Protein AF-A0A968DLZ2-F1 (afdb_monomer_lite)

Structure (mmCIF, N/CA/C/O backbone):
data_AF-A0A968DLZ2-F1
#
_entry.id   AF-A0A968DLZ2-F1
#
loop_
_atom_site.group_PDB
_atom_site.id
_atom_site.type_symbol
_atom_site.label_atom_id
_atom_site.label_alt_id
_atom_site.label_comp_id
_atom_site.label_asym_id
_atom_site.label_entity_id
_atom_site.label_seq_id
_atom_site.pdbx_PDB_ins_code
_atom_site.Cartn_x
_atom_site.Cartn_y
_atom_site.Cartn_z
_atom_site.occupancy
_atom_site.B_iso_or_equiv
_atom_site.auth_seq_id
_atom_site.auth_comp_id
_atom_site.auth_asym_id
_atom_site.auth_atom_id
_atom_site.pdbx_PDB_model_num
ATOM 1 N N . GLU A 1 1 ? 13.375 8.045 -23.964 1.00 57.59 1 GLU A N 1
ATOM 2 C CA . GLU A 1 1 ? 11.980 7.637 -23.700 1.00 57.59 1 GLU A CA 1
ATOM 3 C C . GLU A 1 1 ? 11.969 6.192 -23.211 1.00 57.59 1 GLU A C 1
ATOM 5 O O . GLU A 1 1 ? 12.644 5.370 -23.814 1.00 57.59 1 GLU A O 1
ATOM 10 N N . GLY A 1 2 ? 11.326 5.897 -22.075 1.00 71.19 2 GLY A N 1
ATOM 11 C CA . GLY A 1 2 ? 11.310 4.549 -21.480 1.00 71.19 2 GLY A CA 1
ATOM 12 C C . GLY A 1 2 ? 10.348 3.569 -22.159 1.00 71.19 2 GLY A C 1
ATOM 13 O O . GLY A 1 2 ? 9.382 3.985 -22.799 1.00 71.19 2 GLY A O 1
ATOM 14 N N . PHE A 1 3 ? 10.592 2.268 -21.981 1.00 83.75 3 PHE A N 1
ATOM 15 C CA . PHE A 1 3 ? 9.821 1.182 -22.597 1.00 83.75 3 PHE A CA 1
ATOM 16 C C . PHE A 1 3 ? 8.349 1.170 -22.152 1.00 83.75 3 PHE A C 1
ATOM 18 O O . PHE A 1 3 ? 8.044 0.946 -20.980 1.00 83.75 3 PHE A O 1
ATOM 25 N N . ILE A 1 4 ? 7.428 1.376 -23.098 1.00 87.62 4 ILE A N 1
ATOM 26 C CA . ILE A 1 4 ? 5.996 1.588 -22.825 1.00 87.62 4 ILE A CA 1
ATOM 27 C C . ILE A 1 4 ? 5.337 0.445 -22.043 1.00 87.62 4 ILE A C 1
ATOM 29 O O . ILE A 1 4 ? 4.536 0.6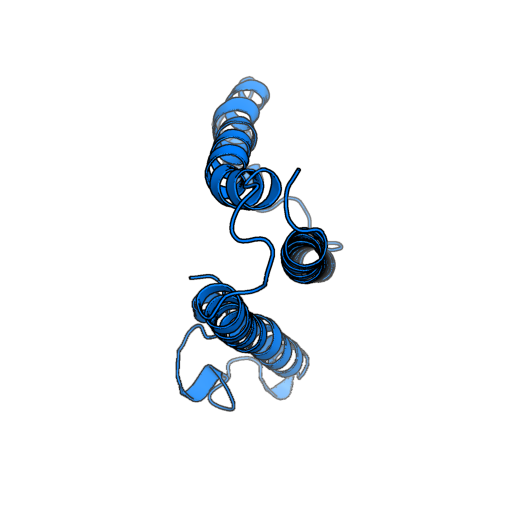97 -21.147 1.00 87.62 4 ILE A O 1
ATOM 33 N N . ILE A 1 5 ? 5.707 -0.808 -22.320 1.00 89.19 5 ILE A N 1
ATOM 34 C CA . ILE A 1 5 ? 5.102 -1.972 -21.660 1.00 89.19 5 ILE A CA 1
ATOM 35 C C . ILE A 1 5 ? 5.459 -1.992 -20.170 1.00 89.19 5 ILE A C 1
ATOM 37 O O . ILE A 1 5 ? 4.577 -2.206 -19.343 1.00 89.19 5 ILE A O 1
ATOM 41 N N . ARG A 1 6 ? 6.714 -1.693 -19.802 1.00 89.06 6 ARG A N 1
ATOM 42 C CA . ARG A 1 6 ? 7.114 -1.582 -18.388 1.00 89.06 6 ARG A CA 1
ATOM 43 C C . ARG A 1 6 ? 6.353 -0.455 -17.690 1.00 89.06 6 ARG A C 1
ATOM 45 O O . ARG A 1 6 ? 5.894 -0.635 -16.566 1.00 89.06 6 ARG A O 1
ATOM 52 N N . LYS A 1 7 ? 6.177 0.687 -18.363 1.00 88.62 7 LYS A N 1
ATOM 53 C CA . LYS A 1 7 ? 5.426 1.827 -17.817 1.00 88.62 7 LYS A CA 1
ATOM 54 C C . LYS A 1 7 ? 3.991 1.451 -17.474 1.00 88.62 7 LYS A C 1
ATOM 56 O O . LYS A 1 7 ? 3.550 1.705 -16.353 1.00 88.62 7 LYS A O 1
ATOM 61 N N . LEU A 1 8 ? 3.297 0.830 -18.431 1.00 91.88 8 LEU A N 1
ATOM 62 C CA . LEU A 1 8 ? 1.925 0.356 -18.267 1.00 91.88 8 LEU A CA 1
ATOM 63 C C . LEU A 1 8 ? 1.829 -0.713 -17.184 1.00 91.88 8 LEU A C 1
ATOM 65 O O . LEU A 1 8 ? 0.893 -0.681 -16.393 1.00 91.88 8 LEU A O 1
ATOM 69 N N . LEU A 1 9 ? 2.804 -1.620 -17.117 1.00 91.75 9 LEU A N 1
ATOM 70 C CA . LEU A 1 9 ? 2.864 -2.656 -16.095 1.00 91.75 9 LEU A CA 1
ATOM 71 C C . LEU A 1 9 ? 2.946 -2.049 -14.693 1.00 91.75 9 LEU A C 1
ATOM 73 O O . LEU A 1 9 ? 2.076 -2.310 -13.869 1.00 91.75 9 LEU A O 1
ATOM 77 N N . ILE A 1 10 ? 3.936 -1.189 -14.443 1.00 91.06 10 ILE A N 1
ATOM 78 C CA . ILE A 1 10 ? 4.118 -0.543 -13.136 1.00 91.06 10 ILE A CA 1
ATOM 79 C C . ILE A 1 10 ? 2.882 0.286 -12.780 1.00 91.06 10 ILE A C 1
ATOM 81 O O . ILE A 1 10 ? 2.349 0.137 -11.685 1.00 91.06 10 ILE A O 1
ATOM 85 N N . ALA A 1 11 ? 2.379 1.099 -13.716 1.00 92.31 11 ALA A N 1
ATOM 86 C CA . ALA A 1 11 ? 1.182 1.905 -13.493 1.00 92.31 11 ALA A CA 1
ATOM 87 C C . ALA A 1 11 ? -0.028 1.033 -13.124 1.00 92.31 11 ALA A C 1
ATOM 89 O O . ALA A 1 11 ? -0.708 1.317 -12.144 1.00 92.31 11 ALA A O 1
ATOM 90 N N . SER A 1 12 ? -0.254 -0.066 -13.847 1.00 94.12 12 SER A N 1
ATOM 91 C CA . SER A 1 12 ? -1.376 -0.973 -13.591 1.00 94.12 12 SER A CA 1
ATOM 92 C C . SER A 1 12 ? -1.269 -1.638 -12.221 1.00 94.12 12 SER A C 1
ATOM 94 O O . SER A 1 12 ? -2.241 -1.630 -11.471 1.00 94.12 12 SER A O 1
ATOM 96 N N . LEU A 1 13 ? -0.096 -2.173 -11.863 1.00 93.31 13 LEU A N 1
ATOM 97 C CA . LEU A 1 13 ? 0.124 -2.823 -10.566 1.00 93.31 13 LEU A CA 1
ATOM 98 C C . LEU A 1 13 ? -0.095 -1.843 -9.404 1.00 93.31 13 LEU A C 1
ATOM 100 O O . LEU A 1 13 ? -0.810 -2.160 -8.450 1.00 93.31 13 LEU A O 1
ATOM 104 N N . THR A 1 14 ? 0.450 -0.628 -9.509 1.00 92.69 14 THR A N 1
ATOM 105 C CA . THR A 1 14 ? 0.262 0.426 -8.503 1.00 92.69 14 THR A CA 1
ATOM 106 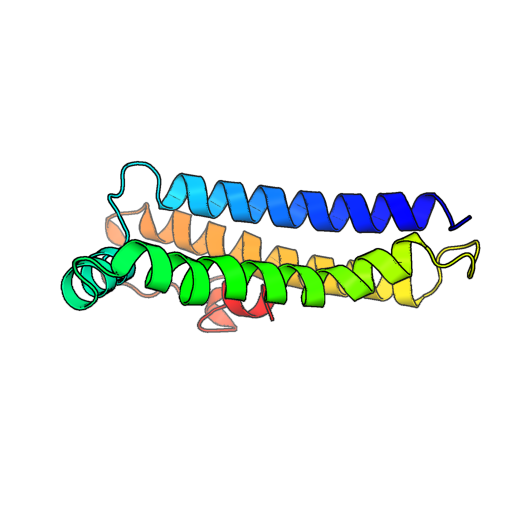C C . THR A 1 14 ? -1.198 0.863 -8.408 1.00 92.69 14 THR A C 1
ATOM 108 O O . THR A 1 14 ? -1.721 0.999 -7.303 1.00 92.69 14 THR A O 1
ATOM 111 N N . THR A 1 15 ? -1.888 1.048 -9.537 1.00 94.12 15 THR A N 1
ATOM 112 C CA . THR A 1 15 ? -3.304 1.435 -9.553 1.00 94.12 15 THR A CA 1
ATOM 113 C C . THR A 1 15 ? -4.196 0.347 -8.966 1.00 94.12 15 THR A C 1
ATOM 115 O O . THR A 1 15 ? -5.057 0.661 -8.150 1.00 94.12 15 THR A O 1
ATOM 118 N N . ILE A 1 16 ? -3.991 -0.924 -9.323 1.00 94.50 16 ILE A N 1
ATOM 119 C CA . ILE A 1 16 ? -4.777 -2.047 -8.788 1.00 94.50 16 ILE A CA 1
ATOM 120 C C . ILE A 1 16 ? -4.623 -2.128 -7.268 1.00 94.50 16 ILE A C 1
ATOM 122 O O . ILE A 1 16 ? -5.624 -2.203 -6.551 1.00 94.50 16 ILE A O 1
ATOM 126 N N . TRP A 1 17 ? -3.385 -2.075 -6.770 1.00 93.19 17 TRP A N 1
ATOM 127 C CA . TRP A 1 17 ? -3.117 -2.098 -5.334 1.00 93.19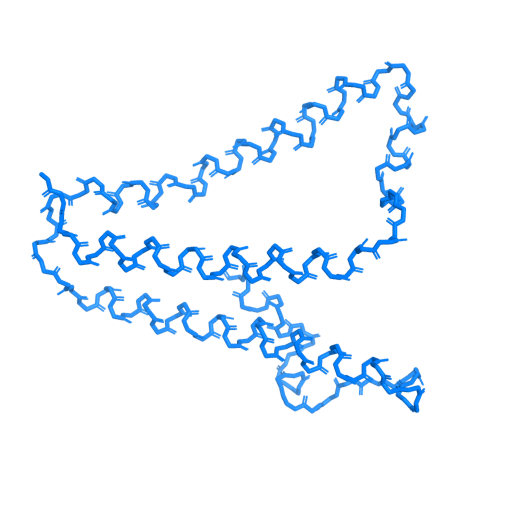 17 TRP A CA 1
ATOM 128 C C . TRP A 1 17 ? -3.728 -0.882 -4.626 1.00 93.19 17 TRP A C 1
ATOM 130 O O . TRP A 1 17 ? -4.504 -1.043 -3.682 1.00 93.19 17 TRP A O 1
ATOM 140 N N . GLY A 1 18 ? -3.473 0.328 -5.134 1.00 91.50 18 GLY A N 1
ATOM 141 C CA . GLY A 1 18 ? -3.953 1.569 -4.529 1.00 91.50 18 GLY A CA 1
ATOM 142 C C . GLY A 1 18 ? -5.478 1.687 -4.526 1.00 91.50 18 GLY A C 1
ATOM 143 O O . GLY A 1 18 ? -6.054 2.081 -3.511 1.00 91.50 18 GLY A O 1
ATOM 144 N N . LEU A 1 19 ? -6.159 1.292 -5.607 1.00 93.69 19 LEU A N 1
ATOM 145 C CA . LEU A 1 19 ? -7.624 1.270 -5.655 1.00 93.69 19 LEU A CA 1
ATOM 146 C C . LEU A 1 19 ? -8.198 0.262 -4.662 1.00 93.69 19 LEU A C 1
ATOM 148 O O . LEU A 1 19 ? -9.150 0.586 -3.952 1.00 93.69 19 LEU A O 1
ATOM 152 N N . ARG A 1 20 ? -7.616 -0.940 -4.575 1.00 92.50 20 ARG A N 1
ATOM 153 C CA . ARG A 1 20 ? -8.083 -1.969 -3.642 1.00 92.50 20 ARG A CA 1
ATOM 154 C C . ARG A 1 20 ? -7.926 -1.519 -2.196 1.00 92.50 20 ARG A C 1
ATOM 156 O O . ARG A 1 20 ? -8.883 -1.638 -1.434 1.00 92.50 20 ARG A O 1
ATOM 163 N N . LEU A 1 21 ? -6.757 -0.994 -1.823 1.00 89.38 21 LEU A N 1
ATOM 164 C CA . LEU A 1 21 ? -6.504 -0.479 -0.477 1.00 89.38 21 LEU A CA 1
ATOM 165 C C . LEU A 1 21 ? -7.457 0.677 -0.145 1.00 89.38 21 LEU A C 1
ATOM 167 O O . LEU A 1 21 ? -8.104 0.668 0.904 1.00 89.38 21 LEU A O 1
ATOM 171 N N . SER A 1 22 ? -7.605 1.630 -1.070 1.00 90.75 22 SER A N 1
ATOM 172 C CA . SER A 1 22 ? -8.513 2.771 -0.907 1.00 90.75 22 SER A CA 1
ATOM 173 C C . SER A 1 22 ? -9.955 2.314 -0.695 1.00 90.75 22 SER A C 1
ATOM 175 O O . SER A 1 22 ? -10.613 2.762 0.241 1.00 90.75 22 SER A O 1
ATOM 177 N N . PHE A 1 23 ? -10.437 1.377 -1.515 1.00 91.00 23 PHE A N 1
ATOM 178 C CA . PHE A 1 23 ? -11.787 0.831 -1.403 1.00 91.00 23 PHE A CA 1
ATOM 179 C C . PHE A 1 23 ? -11.984 0.040 -0.105 1.00 91.00 23 PHE A C 1
ATOM 181 O O . PHE A 1 23 ? -13.005 0.201 0.559 1.00 91.00 23 PHE A O 1
ATOM 188 N N . HIS A 1 24 ? -10.999 -0.767 0.301 1.00 88.19 24 HIS A N 1
ATOM 189 C CA . HIS A 1 24 ? -11.049 -1.517 1.555 1.00 88.19 24 HIS A CA 1
ATOM 190 C C . HIS A 1 24 ? -11.162 -0.585 2.770 1.00 88.19 24 HIS A C 1
ATOM 192 O O . HIS A 1 24 ? -12.034 -0.778 3.619 1.00 88.19 24 HIS A O 1
ATOM 198 N N . ILE A 1 25 ? -10.315 0.448 2.845 1.00 87.44 25 ILE A N 1
ATOM 199 C CA . ILE A 1 25 ? -10.353 1.436 3.932 1.00 87.44 25 ILE A CA 1
ATOM 200 C C . ILE A 1 25 ? -11.666 2.214 3.897 1.00 87.44 25 ILE A C 1
ATOM 202 O O . ILE A 1 25 ? -12.271 2.416 4.950 1.00 87.44 25 ILE A O 1
ATOM 206 N N . LEU A 1 26 ? -12.121 2.614 2.706 1.00 89.25 26 LEU A N 1
ATOM 207 C CA . LEU A 1 26 ? -13.375 3.333 2.538 1.00 89.25 26 LEU A CA 1
ATOM 208 C C . LEU A 1 26 ? -14.546 2.514 3.073 1.00 89.25 26 LEU A C 1
ATOM 210 O O . LEU A 1 26 ? -15.261 3.000 3.936 1.00 89.25 26 LEU A O 1
ATOM 214 N N . LEU A 1 27 ? -14.708 1.267 2.627 1.00 87.31 27 LEU A N 1
ATOM 215 C CA . LEU A 1 27 ? -15.786 0.392 3.091 1.00 87.31 27 LEU A CA 1
ATOM 216 C C . LEU A 1 27 ? -15.718 0.125 4.596 1.00 87.31 27 LEU A C 1
ATOM 218 O O . LEU A 1 27 ? -16.750 0.090 5.260 1.00 87.31 27 LEU A O 1
ATOM 222 N N . ARG A 1 28 ? -14.512 -0.061 5.141 1.00 84.75 28 ARG A N 1
ATOM 223 C CA . ARG A 1 28 ? -14.320 -0.334 6.568 1.00 84.75 28 ARG A CA 1
ATOM 224 C C . ARG A 1 28 ? -14.660 0.872 7.439 1.00 84.75 28 ARG A C 1
ATOM 226 O O . ARG A 1 28 ? -15.212 0.697 8.519 1.00 84.75 28 ARG A O 1
ATOM 233 N N . ASN A 1 29 ? -14.309 2.071 6.986 1.00 85.81 29 ASN A N 1
ATOM 234 C CA . ASN A 1 29 ? -14.463 3.300 7.758 1.00 85.81 29 ASN A CA 1
ATOM 235 C C . ASN A 1 29 ? -15.728 4.086 7.379 1.00 85.81 29 ASN A C 1
ATOM 237 O O . ASN A 1 29 ? -16.028 5.093 8.017 1.00 85.81 29 ASN A O 1
ATOM 241 N N . TRP A 1 30 ? -16.488 3.658 6.367 1.00 85.56 30 TRP A N 1
ATOM 242 C CA . TRP A 1 30 ? -17.718 4.336 5.968 1.00 85.56 30 TRP A CA 1
ATOM 243 C C . TRP A 1 30 ? -18.705 4.372 7.136 1.00 85.56 30 TRP A C 1
ATOM 245 O O . TRP A 1 30 ? -18.920 3.368 7.816 1.00 85.56 30 TRP A O 1
ATOM 255 N N . GLY A 1 31 ? -19.275 5.547 7.400 1.00 83.38 31 GLY A N 1
ATOM 256 C CA . GLY A 1 31 ? -20.206 5.761 8.512 1.00 83.38 31 GLY A CA 1
ATOM 257 C C . GLY A 1 31 ? -19.574 5.746 9.909 1.00 83.38 31 GLY A C 1
ATOM 258 O O . GLY A 1 31 ? -20.281 5.991 10.884 1.00 83.38 31 GLY A O 1
ATOM 259 N N . HIS A 1 32 ? -18.267 5.503 10.029 1.00 78.81 32 HIS A N 1
ATOM 260 C CA . HIS A 1 32 ? -17.547 5.673 11.285 1.00 78.81 32 HIS A CA 1
ATOM 261 C C . HIS A 1 32 ? -17.110 7.140 11.408 1.00 78.81 32 HIS A C 1
ATOM 263 O O . HIS A 1 32 ? -16.738 7.772 10.419 1.00 78.81 32 HIS A O 1
ATOM 269 N N . GLY A 1 33 ? -17.199 7.703 12.615 1.00 82.81 33 GLY A N 1
ATOM 270 C CA . GLY A 1 33 ? -16.747 9.070 12.885 1.00 82.81 33 GLY A CA 1
ATOM 271 C C . GLY A 1 33 ? -15.228 9.235 12.750 1.00 82.81 33 GLY A C 1
ATOM 272 O O . GLY A 1 33 ? -14.509 8.317 12.358 1.00 82.81 33 GLY A O 1
ATOM 273 N N . GLU A 1 34 ? -14.725 10.417 13.108 1.00 80.44 34 GLU A N 1
ATOM 274 C CA . GLU A 1 34 ? -13.279 10.671 13.168 1.00 80.44 34 GLU A CA 1
ATOM 275 C C . GLU A 1 34 ? -12.574 9.621 14.050 1.00 80.44 34 GLU A C 1
ATOM 277 O O . GLU A 1 34 ? -13.048 9.303 15.142 1.00 80.44 34 GLU A O 1
ATOM 282 N N . ASP A 1 35 ? -11.440 9.086 13.579 1.00 83.88 35 ASP A N 1
ATOM 283 C CA . ASP A 1 35 ? -10.624 8.138 14.349 1.00 83.88 35 ASP A CA 1
ATOM 284 C C . ASP A 1 35 ? -10.248 8.766 15.701 1.00 83.88 35 ASP A C 1
ATOM 286 O O . ASP A 1 35 ? -9.786 9.911 15.774 1.00 83.88 35 ASP A O 1
ATOM 290 N N . PHE A 1 36 ? -10.425 7.994 16.773 1.00 83.38 36 PHE A N 1
ATOM 291 C CA . PHE A 1 36 ? -10.159 8.402 18.152 1.00 83.38 36 PHE A CA 1
ATOM 292 C C . PHE A 1 36 ? -8.777 9.053 18.335 1.00 83.38 36 PHE A C 1
ATOM 294 O O . PHE A 1 36 ? -8.622 9.970 19.142 1.00 83.38 36 PHE A O 1
ATOM 301 N N . ARG A 1 37 ? -7.763 8.626 17.571 1.00 83.88 37 ARG A N 1
ATOM 302 C CA . ARG A 1 37 ? -6.410 9.201 17.639 1.00 83.88 37 ARG A CA 1
ATOM 303 C C . ARG A 1 37 ? -6.378 10.661 17.192 1.00 83.88 37 ARG A C 1
ATOM 305 O O . ARG A 1 37 ? -5.764 11.485 17.868 1.00 83.88 37 ARG A O 1
ATOM 312 N N . TYR A 1 38 ? -7.061 10.990 16.095 1.00 83.56 38 TYR A N 1
ATOM 313 C CA . TYR A 1 38 ? -7.148 12.369 15.609 1.00 83.56 38 TYR A CA 1
ATOM 314 C C . TYR A 1 38 ? -8.002 13.230 16.540 1.00 83.56 38 TYR A C 1
ATOM 316 O O . TYR A 1 38 ? -7.616 14.360 16.833 1.00 83.56 38 TYR A O 1
ATOM 324 N N . GLN A 1 39 ? -9.086 12.674 17.094 1.00 85.19 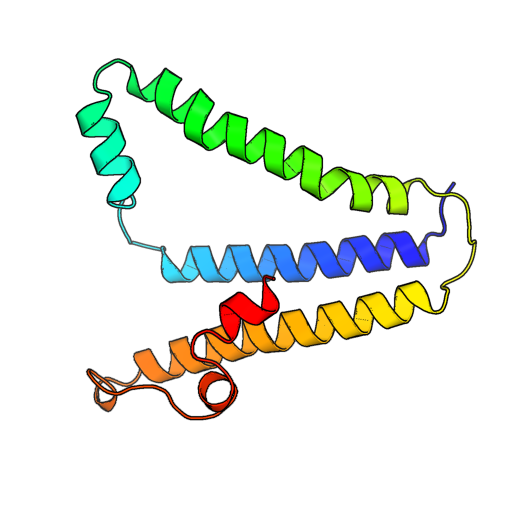39 GLN A N 1
ATOM 325 C CA . GLN A 1 39 ? -9.882 13.359 18.117 1.00 85.19 39 GLN A CA 1
ATOM 326 C C . GLN A 1 39 ? -9.042 13.704 19.352 1.00 85.19 39 GLN A C 1
ATOM 328 O O . GLN A 1 39 ? -9.073 14.842 19.820 1.00 85.19 39 GLN A O 1
ATOM 333 N N . LYS A 1 40 ? -8.244 12.752 19.849 1.00 86.50 40 LYS A N 1
ATOM 334 C CA . LYS A 1 40 ? -7.358 12.959 20.999 1.00 86.50 40 LYS A CA 1
ATOM 335 C C . LYS A 1 40 ? -6.305 14.032 20.715 1.00 86.50 40 LYS A C 1
ATOM 337 O O . LYS A 1 40 ? -6.172 14.970 21.494 1.00 86.50 40 LYS A O 1
ATOM 342 N N . TRP A 1 41 ? -5.615 13.964 19.575 1.00 84.75 41 TRP A N 1
ATOM 343 C CA . TRP A 1 41 ? -4.625 14.987 19.219 1.00 84.75 41 TRP A CA 1
ATOM 344 C C . TRP A 1 41 ? -5.242 16.371 19.008 1.00 84.75 41 TRP A C 1
ATOM 346 O O . TRP A 1 41 ? -4.604 17.374 19.331 1.00 84.75 41 TRP A O 1
ATOM 356 N N . ARG A 1 42 ? -6.477 16.446 18.501 1.00 85.62 42 ARG A N 1
ATOM 357 C CA . ARG A 1 42 ? -7.222 17.702 18.382 1.00 85.62 42 ARG A CA 1
ATOM 358 C C . ARG A 1 42 ? -7.529 18.299 19.754 1.00 85.62 42 ARG A C 1
ATOM 360 O O . ARG A 1 42 ? -7.340 19.499 19.935 1.00 85.62 42 ARG A O 1
ATOM 367 N N . GLN A 1 43 ? -7.953 17.477 20.714 1.00 86.69 43 GLN A N 1
ATOM 368 C CA . GLN A 1 43 ? -8.185 17.916 22.094 1.00 86.69 43 GLN A CA 1
ATOM 369 C C . GLN A 1 43 ? -6.887 18.385 22.770 1.00 86.69 43 GLN A C 1
ATOM 371 O O . GLN A 1 43 ? -6.881 19.437 23.398 1.00 86.69 43 GLN A O 1
ATOM 376 N N . GLU A 1 44 ? -5.778 17.662 22.583 1.00 86.75 44 GLU A N 1
ATOM 377 C CA . GLU A 1 44 ? -4.466 18.010 23.153 1.00 86.75 44 GLU A CA 1
ATOM 378 C C . GLU A 1 44 ? -3.853 19.277 22.530 1.00 86.75 44 GLU A C 1
ATOM 380 O O . GLU A 1 44 ? -3.223 20.072 23.224 1.00 86.75 44 GLU A O 1
ATOM 385 N N . SER A 1 45 ? -4.032 19.484 21.222 1.00 80.00 45 SER A N 1
ATOM 386 C CA . SER A 1 45 ? -3.389 20.582 20.478 1.00 80.00 45 SER A CA 1
ATOM 387 C C . SER A 1 45 ? -4.208 21.878 20.464 1.00 80.00 45 SER A C 1
ATOM 389 O O . SER A 1 45 ? -3.685 22.933 20.091 1.00 80.00 45 SER A O 1
ATOM 391 N N . GLY A 1 46 ? -5.493 21.815 20.832 1.00 85.94 46 GLY A N 1
ATOM 392 C CA . GLY A 1 46 ? -6.397 22.962 20.929 1.00 85.94 46 GLY A CA 1
ATOM 393 C C . GLY A 1 46 ? -6.352 23.883 19.702 1.00 85.94 46 GLY A C 1
ATOM 394 O O . GLY A 1 46 ? -6.527 23.453 18.562 1.00 85.94 46 GLY A O 1
ATOM 395 N N . ARG A 1 47 ? -6.074 25.173 19.934 1.00 81.94 47 ARG A N 1
ATOM 396 C CA . ARG A 1 47 ? -6.000 26.229 18.901 1.00 81.94 47 ARG A CA 1
ATOM 397 C C . ARG A 1 47 ? -4.918 25.972 17.839 1.00 81.94 47 ARG A C 1
ATOM 399 O O . ARG A 1 47 ? -5.054 26.432 16.710 1.00 81.94 47 ARG A O 1
ATOM 406 N N . ASN A 1 48 ? -3.879 25.209 18.179 1.00 86.19 48 ASN A N 1
ATOM 407 C CA . ASN A 1 48 ? -2.748 24.916 17.295 1.00 86.19 48 ASN A CA 1
ATOM 408 C C . ASN A 1 48 ? -2.952 23.641 16.466 1.00 86.19 48 ASN A C 1
ATOM 410 O O . ASN A 1 48 ? -2.059 23.253 15.711 1.00 86.19 48 ASN A O 1
ATOM 414 N N . TRP A 1 49 ? -4.120 22.995 16.574 1.00 84.75 49 TRP A N 1
ATOM 415 C CA . TRP A 1 49 ? -4.447 21.773 15.840 1.00 84.75 49 TRP A CA 1
ATOM 416 C C . TRP A 1 49 ? -4.180 21.882 14.336 1.00 84.75 49 TRP A C 1
ATOM 418 O O . TRP A 1 49 ? -3.677 20.937 13.732 1.00 84.75 49 TRP A O 1
ATOM 428 N N . TRP A 1 50 ? -4.469 23.034 13.727 1.00 85.44 50 TRP A N 1
ATOM 429 C CA . TRP A 1 50 ? -4.274 23.228 12.291 1.00 85.44 50 TRP A CA 1
ATOM 430 C C . TRP A 1 50 ? -2.804 23.057 11.879 1.00 85.44 50 TRP A C 1
ATOM 432 O O . TRP A 1 50 ? -2.498 22.261 10.997 1.00 85.44 50 TRP A O 1
ATOM 442 N N . TRP A 1 51 ? -1.877 23.694 12.598 1.00 88.25 51 TRP A N 1
ATOM 443 C CA . TRP A 1 51 ? -0.440 23.553 12.347 1.00 88.25 51 TRP A CA 1
ATOM 444 C C . TRP A 1 51 ? 0.092 22.175 12.736 1.00 88.25 51 TRP A C 1
ATOM 446 O O . TRP A 1 51 ? 0.889 21.588 12.005 1.00 88.25 51 TRP A O 1
ATOM 456 N N . TYR A 1 52 ? -0.370 21.629 13.862 1.00 86.69 52 TYR A N 1
ATOM 457 C CA . TYR A 1 52 ? 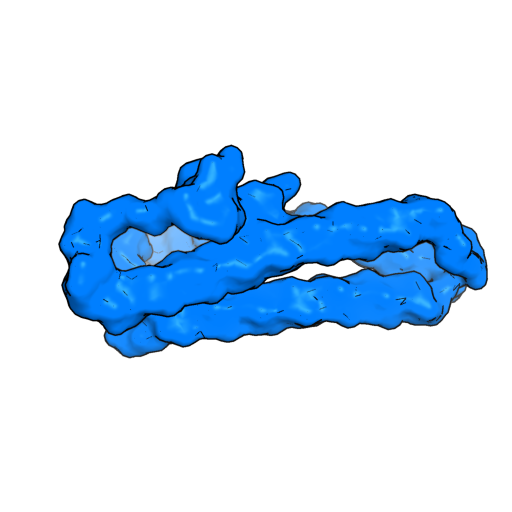0.054 20.307 14.313 1.00 86.69 52 TYR A CA 1
ATOM 458 C C . TYR A 1 52 ? -0.349 19.213 13.319 1.00 86.69 52 TYR A C 1
ATOM 460 O O . TYR A 1 52 ? 0.487 18.406 12.916 1.00 86.69 52 TYR A O 1
ATOM 468 N N . SER A 1 53 ? -1.612 19.209 12.885 1.00 87.62 53 SER A N 1
ATOM 469 C CA . SER A 1 53 ? -2.111 18.263 11.885 1.00 87.62 53 SER A CA 1
ATOM 470 C C . SER A 1 53 ? -1.404 18.447 10.544 1.00 87.62 53 SER A C 1
ATOM 472 O O . SER A 1 53 ? -0.979 17.455 9.950 1.00 87.62 53 SER A O 1
ATOM 474 N N . PHE A 1 54 ? -1.186 19.692 10.109 1.00 89.19 54 PHE A N 1
ATOM 475 C CA . PHE A 1 54 ? -0.443 19.980 8.887 1.00 89.19 54 PHE A CA 1
ATOM 476 C C . PHE A 1 54 ? 0.956 19.362 8.906 1.00 89.19 54 PHE A C 1
ATOM 478 O O . PHE A 1 54 ? 1.275 18.582 8.017 1.00 89.19 54 PHE A O 1
ATOM 485 N N . PHE A 1 55 ? 1.777 19.629 9.925 1.00 90.75 55 PHE A N 1
ATOM 486 C CA . PHE A 1 55 ? 3.158 19.140 9.933 1.00 90.75 55 PHE A CA 1
ATOM 487 C C . PHE A 1 55 ? 3.286 17.655 10.290 1.00 90.75 55 PHE A C 1
ATOM 489 O O . PHE A 1 55 ? 4.052 16.937 9.649 1.00 90.75 55 PHE A O 1
ATOM 496 N N . LYS A 1 56 ? 2.546 17.168 11.295 1.00 85.31 56 LYS A N 1
ATOM 497 C CA . LYS A 1 56 ? 2.689 15.775 11.746 1.00 85.31 56 LYS A CA 1
ATOM 498 C C . LYS A 1 56 ? 1.963 14.765 10.877 1.00 85.31 56 LYS A C 1
ATOM 500 O O . LYS A 1 56 ? 2.427 13.634 10.781 1.00 85.31 56 LYS A O 1
ATOM 505 N N . VAL A 1 57 ? 0.814 15.128 10.316 1.00 87.06 57 VAL A N 1
ATOM 506 C CA . VAL A 1 57 ? -0.006 14.191 9.543 1.00 87.06 57 VAL A CA 1
ATOM 507 C C . VAL A 1 57 ? 0.258 14.419 8.066 1.00 87.06 57 VAL A C 1
ATOM 509 O O . VAL A 1 57 ? 0.839 13.559 7.418 1.00 87.06 57 VAL A O 1
ATOM 512 N N . PHE A 1 58 ? -0.081 15.598 7.548 1.00 90.00 58 PHE A N 1
ATOM 513 C CA . PHE A 1 58 ? -0.100 15.823 6.103 1.00 90.00 58 PHE A CA 1
ATOM 514 C C . PHE A 1 58 ? 1.293 15.990 5.490 1.00 90.00 58 PHE A C 1
ATOM 516 O O . PHE A 1 58 ? 1.600 15.326 4.505 1.00 90.00 58 PHE A O 1
ATOM 523 N N . ALA A 1 59 ? 2.154 16.833 6.061 1.00 92.94 59 ALA A N 1
ATOM 524 C CA . ALA A 1 59 ? 3.491 17.083 5.528 1.00 92.94 59 ALA A CA 1
ATOM 525 C C . ALA A 1 59 ? 4.376 15.836 5.640 1.00 92.94 59 ALA A C 1
ATOM 527 O O . ALA A 1 59 ? 5.061 15.483 4.682 1.00 92.94 59 ALA A O 1
ATOM 528 N N . LEU A 1 60 ? 4.312 15.130 6.776 1.00 92.25 60 LEU A N 1
ATOM 529 C CA . LEU A 1 60 ? 5.012 13.860 6.954 1.00 92.25 60 LEU A CA 1
ATOM 530 C C . LEU A 1 60 ? 4.522 12.800 5.957 1.00 92.25 60 LEU A C 1
ATOM 532 O O . LEU A 1 60 ? 5.345 12.182 5.286 1.00 92.25 60 LEU A O 1
ATOM 536 N N . GLN A 1 61 ? 3.204 12.610 5.816 1.00 92.06 61 GLN A N 1
ATOM 537 C CA . GLN A 1 61 ? 2.652 11.667 4.835 1.00 92.06 61 GLN A CA 1
ATOM 538 C C . GLN A 1 61 ? 3.034 12.051 3.403 1.00 92.06 61 GLN A C 1
ATOM 540 O O . GLN A 1 61 ? 3.449 11.186 2.640 1.00 92.06 61 GLN A O 1
ATOM 545 N N . GLY A 1 62 ? 2.964 13.336 3.051 1.00 93.19 62 GLY A N 1
ATOM 546 C CA . GLY A 1 62 ? 3.366 13.835 1.739 1.00 93.19 62 GLY A CA 1
ATOM 547 C C . GLY A 1 62 ? 4.844 13.579 1.441 1.00 93.19 62 GLY A C 1
ATOM 548 O O . GLY A 1 62 ? 5.174 13.091 0.362 1.00 93.19 62 GLY A O 1
ATOM 549 N N . LEU A 1 63 ? 5.731 13.828 2.409 1.00 94.94 63 LEU A N 1
ATOM 550 C CA . LEU A 1 63 ? 7.160 13.543 2.276 1.00 94.94 63 LEU A CA 1
ATOM 551 C C . LEU A 1 63 ? 7.421 12.042 2.082 1.00 94.94 63 LEU A C 1
ATOM 553 O O . LEU A 1 63 ? 8.185 11.661 1.197 1.00 94.94 63 LEU A O 1
ATOM 557 N N . LEU A 1 64 ? 6.764 11.187 2.870 1.00 93.44 64 LEU A N 1
ATOM 558 C CA . LEU A 1 64 ? 6.879 9.735 2.724 1.00 93.44 64 LEU A CA 1
ATOM 559 C C . LEU A 1 64 ? 6.358 9.263 1.363 1.00 93.44 64 LEU A C 1
ATOM 561 O O . LEU A 1 64 ? 7.024 8.466 0.707 1.00 93.44 64 LEU A O 1
ATOM 565 N N . MET A 1 65 ? 5.222 9.793 0.898 1.00 92.25 65 MET A N 1
ATOM 566 C CA . MET A 1 65 ? 4.691 9.498 -0.436 1.00 92.25 65 MET A CA 1
ATOM 567 C C . MET A 1 65 ? 5.687 9.867 -1.533 1.00 92.25 65 MET A C 1
ATOM 569 O O . MET A 1 65 ? 5.870 9.086 -2.465 1.00 92.25 65 MET A O 1
ATOM 573 N N . TRP A 1 66 ? 6.354 11.018 -1.422 1.00 93.12 66 TRP A N 1
ATOM 574 C CA . TRP A 1 66 ? 7.412 11.411 -2.352 1.00 93.12 66 TRP A CA 1
ATOM 575 C C . TRP A 1 66 ? 8.554 10.399 -2.358 1.00 93.12 66 TRP A C 1
ATOM 577 O O . TRP A 1 66 ? 8.891 9.883 -3.420 1.00 93.12 66 TRP A O 1
ATOM 587 N N . ILE A 1 67 ? 9.098 10.062 -1.185 1.00 93.81 67 ILE A N 1
ATOM 588 C CA . ILE A 1 67 ? 10.213 9.112 -1.052 1.00 93.81 67 ILE A CA 1
ATOM 589 C C . ILE A 1 67 ? 9.848 7.748 -1.653 1.00 93.81 67 ILE A C 1
ATOM 591 O O . ILE A 1 67 ? 10.608 7.206 -2.453 1.00 93.81 67 ILE A O 1
ATOM 595 N N . ILE A 1 68 ? 8.667 7.226 -1.319 1.00 91.25 68 ILE A N 1
ATOM 596 C CA . ILE A 1 68 ? 8.168 5.938 -1.821 1.00 91.25 68 ILE A CA 1
ATOM 597 C C . ILE A 1 68 ? 7.932 5.984 -3.341 1.00 91.25 68 ILE A C 1
ATOM 599 O O . ILE A 1 68 ? 8.140 4.986 -4.026 1.00 91.25 68 ILE A O 1
ATOM 603 N N . SER A 1 69 ? 7.548 7.139 -3.895 1.00 91.12 69 SER A N 1
ATOM 604 C CA . SER A 1 69 ? 7.258 7.292 -5.329 1.00 91.12 69 SER A CA 1
ATOM 605 C C . SER A 1 69 ? 8.504 7.465 -6.205 1.00 91.12 69 SER A C 1
ATOM 607 O O . SER A 1 69 ? 8.439 7.180 -7.400 1.00 91.12 69 SER A O 1
ATOM 609 N N . ILE A 1 70 ? 9.643 7.902 -5.653 1.00 92.50 70 ILE A N 1
ATOM 610 C CA . ILE A 1 70 ? 10.903 8.087 -6.401 1.00 92.50 70 ILE A CA 1
ATOM 611 C C . ILE A 1 70 ? 11.320 6.842 -7.206 1.00 92.50 70 ILE A C 1
ATOM 613 O O . ILE A 1 70 ? 11.585 6.997 -8.399 1.00 92.50 70 ILE A O 1
ATOM 617 N N . PRO A 1 71 ? 11.384 5.618 -6.642 1.00 87.81 71 PRO A N 1
ATOM 618 C CA . PRO A 1 71 ? 11.784 4.441 -7.416 1.00 87.81 71 PRO A CA 1
ATOM 619 C C . PRO A 1 71 ? 10.802 4.119 -8.549 1.00 87.81 71 PRO A C 1
ATOM 621 O O . PRO A 1 71 ? 11.234 3.732 -9.636 1.00 87.81 71 PRO A O 1
ATOM 624 N N . LEU A 1 72 ? 9.497 4.346 -8.344 1.00 87.62 72 LEU A N 1
ATOM 625 C CA . LEU A 1 72 ? 8.509 4.210 -9.416 1.00 87.62 72 LEU A CA 1
ATOM 626 C C . LEU A 1 72 ? 8.780 5.231 -10.524 1.00 87.62 72 LEU A C 1
ATOM 628 O O . LEU A 1 72 ? 8.781 4.878 -11.700 1.00 87.62 72 LEU A O 1
ATOM 632 N N . LEU A 1 73 ? 9.066 6.481 -10.157 1.00 89.00 73 LEU A N 1
ATOM 633 C CA . LEU A 1 73 ? 9.388 7.544 -11.103 1.00 89.00 73 LEU A CA 1
ATOM 634 C C . LEU A 1 73 ? 10.660 7.225 -11.902 1.00 89.00 73 LEU A C 1
ATOM 636 O O . LEU A 1 73 ? 10.674 7.360 -13.126 1.00 89.00 73 LEU A O 1
ATOM 640 N N . ALA A 1 74 ? 11.707 6.738 -11.235 1.00 87.38 74 ALA A N 1
ATOM 641 C CA . ALA A 1 74 ? 12.946 6.312 -11.878 1.00 87.38 74 ALA A CA 1
ATOM 642 C C . ALA A 1 74 ? 12.693 5.195 -12.904 1.00 87.38 74 ALA A C 1
ATOM 644 O O . ALA A 1 74 ? 13.184 5.264 -14.033 1.00 87.38 74 ALA A O 1
ATOM 645 N N . ALA A 1 75 ? 11.858 4.211 -12.559 1.00 84.75 75 ALA A N 1
ATOM 646 C CA . ALA A 1 75 ? 11.479 3.136 -13.472 1.00 84.75 75 ALA A CA 1
ATOM 647 C C . ALA A 1 75 ? 10.653 3.627 -14.679 1.00 84.75 75 ALA A C 1
ATOM 649 O O . ALA A 1 75 ? 10.753 3.054 -15.764 1.00 84.75 75 ALA A O 1
ATOM 650 N N . GLN A 1 76 ? 9.878 4.706 -14.524 1.00 84.88 76 GLN A N 1
ATOM 651 C CA . GLN A 1 76 ? 9.123 5.335 -15.615 1.00 84.88 76 GLN A CA 1
ATOM 652 C C . GLN A 1 76 ? 10.026 6.138 -16.569 1.00 84.88 76 GLN A C 1
ATOM 654 O O . GLN A 1 76 ? 9.779 6.159 -17.778 1.00 84.88 76 GLN A O 1
ATOM 659 N N . TYR A 1 77 ? 11.081 6.786 -16.069 1.00 85.19 77 TYR A N 1
ATOM 660 C CA . TYR A 1 77 ? 11.989 7.584 -16.906 1.00 85.19 77 TYR A CA 1
ATOM 661 C C . TYR A 1 77 ? 13.159 6.799 -17.504 1.00 85.19 77 TYR A C 1
ATOM 663 O O . TYR A 1 77 ? 13.739 7.265 -18.487 1.00 85.19 77 TYR A O 1
ATOM 671 N N . SER A 1 78 ? 13.486 5.615 -16.975 1.00 80.62 78 SER A N 1
ATOM 672 C CA . SER A 1 78 ? 14.623 4.829 -17.461 1.00 80.62 78 SER A CA 1
ATOM 673 C C . SER A 1 78 ? 14.466 4.438 -18.944 1.00 80.62 78 SER A C 1
ATOM 675 O O . SER A 1 78 ? 13.503 3.748 -19.299 1.00 80.62 78 SER A O 1
ATOM 677 N N . PRO A 1 79 ? 15.395 4.847 -19.834 1.00 75.19 79 PRO A N 1
ATOM 678 C CA . PRO A 1 79 ? 15.354 4.503 -21.258 1.00 75.19 79 PRO A CA 1
ATOM 679 C C . PRO A 1 79 ? 15.806 3.063 -21.533 1.00 75.19 79 PRO A C 1
ATOM 681 O O . PRO A 1 79 ? 15.526 2.516 -22.597 1.00 75.19 79 PRO A O 1
ATOM 684 N N . THR A 1 80 ? 16.496 2.440 -20.579 1.00 78.31 80 THR A N 1
ATOM 685 C CA . THR A 1 80 ? 17.018 1.079 -20.677 1.00 78.31 80 THR A CA 1
ATOM 686 C C . THR A 1 80 ? 16.541 0.240 -19.489 1.00 78.31 80 THR A C 1
ATOM 688 O O . THR A 1 80 ? 16.315 0.775 -18.400 1.00 78.31 80 THR A O 1
ATOM 691 N N . PRO A 1 81 ? 16.383 -1.082 -19.653 1.00 79.50 81 PRO A N 1
ATOM 692 C CA . PRO A 1 81 ? 16.360 -1.846 -20.908 1.00 79.50 81 PRO A CA 1
ATOM 693 C C . PRO A 1 81 ? 15.080 -1.596 -21.728 1.00 79.50 81 PRO A C 1
ATOM 695 O O . PRO A 1 81 ? 14.019 -1.351 -21.150 1.00 79.50 81 PRO A O 1
ATOM 698 N N . SER A 1 82 ? 15.156 -1.709 -23.058 1.00 82.19 82 SER A N 1
ATOM 699 C CA . SER A 1 82 ? 14.023 -1.553 -23.996 1.00 82.19 82 SER A CA 1
ATOM 700 C C . SER A 1 82 ? 13.114 -2.789 -24.099 1.00 82.19 82 SER A C 1
ATOM 702 O O . SER A 1 82 ? 12.259 -2.868 -24.976 1.00 82.19 82 SER A O 1
ATOM 704 N N . SER A 1 83 ? 13.291 -3.754 -23.202 1.00 85.88 83 SER A N 1
ATOM 705 C CA . SER A 1 83 ? 12.486 -4.966 -23.072 1.00 85.88 83 SER A CA 1
ATOM 706 C C . SER A 1 83 ? 12.250 -5.269 -21.596 1.00 85.88 83 SER A C 1
ATOM 708 O O . SER A 1 83 ? 12.954 -4.735 -20.732 1.00 85.88 83 SER A O 1
ATOM 710 N N . LEU A 1 84 ? 11.291 -6.152 -21.298 1.00 85.50 84 LEU A N 1
ATOM 711 C CA . LEU A 1 84 ? 11.184 -6.737 -19.962 1.00 85.50 84 LEU A CA 1
ATOM 712 C C . LEU A 1 84 ? 12.391 -7.641 -19.702 1.00 85.50 84 LEU A C 1
ATOM 714 O O . LEU A 1 84 ? 12.811 -8.400 -20.577 1.00 85.50 84 LEU A O 1
ATOM 718 N N . ILE A 1 85 ? 12.939 -7.551 -18.500 1.00 91.62 85 ILE A N 1
ATOM 719 C CA . ILE A 1 85 ? 14.019 -8.398 -18.004 1.00 91.62 85 ILE A CA 1
ATOM 720 C C . ILE A 1 85 ? 13.495 -9.309 -16.897 1.00 91.62 85 ILE A C 1
ATOM 722 O O . ILE A 1 85 ? 12.400 -9.117 -16.375 1.00 91.62 85 ILE A O 1
ATOM 726 N N . TRP A 1 86 ? 14.295 -10.296 -16.502 1.00 91.50 86 TRP A N 1
ATOM 727 C CA . TRP A 1 86 ? 13.930 -11.246 -15.448 1.00 91.50 86 TRP A CA 1
ATOM 728 C C . TRP A 1 86 ? 13.515 -10.566 -14.126 1.00 91.50 86 TRP A C 1
ATOM 730 O O . TRP A 1 86 ? 12.630 -11.074 -13.442 1.00 91.50 86 TRP A O 1
ATOM 740 N N . LEU A 1 87 ? 14.081 -9.393 -13.801 1.00 90.25 87 LEU A N 1
ATOM 741 C CA . LEU A 1 87 ? 13.691 -8.598 -12.628 1.00 90.25 87 LEU A CA 1
ATOM 742 C C . LEU A 1 87 ? 12.245 -8.094 -12.699 1.00 90.25 87 LEU A C 1
ATOM 744 O O . LEU A 1 87 ? 11.577 -8.063 -11.671 1.00 90.25 87 LEU A O 1
ATOM 748 N N . ASP A 1 88 ? 11.746 -7.738 -13.889 1.00 89.88 88 ASP A N 1
ATOM 749 C CA . ASP A 1 88 ? 10.350 -7.322 -14.056 1.00 89.88 88 ASP A CA 1
ATOM 750 C C . ASP A 1 88 ? 9.415 -8.495 -13.706 1.00 89.88 88 ASP A C 1
ATOM 752 O O . ASP A 1 88 ? 8.464 -8.331 -12.946 1.00 89.88 88 ASP A O 1
ATOM 756 N N . TYR A 1 89 ? 9.730 -9.705 -14.183 1.00 92.62 89 TYR A N 1
ATOM 757 C CA . TYR A 1 89 ? 8.953 -10.911 -13.877 1.00 92.62 89 TYR A CA 1
ATOM 758 C C . TYR A 1 89 ? 9.026 -11.301 -12.401 1.00 92.62 89 TYR A C 1
ATOM 760 O O . TYR A 1 89 ? 8.003 -11.635 -11.804 1.00 92.62 89 TYR A O 1
ATOM 768 N N . LEU A 1 90 ? 10.211 -11.220 -11.792 1.00 93.94 90 LEU A N 1
ATOM 769 C CA . LEU A 1 90 ? 10.366 -11.453 -10.359 1.00 93.94 90 LEU A CA 1
ATOM 770 C C . LEU A 1 90 ? 9.539 -10.445 -9.547 1.00 93.94 90 LEU A C 1
ATOM 772 O O . LEU A 1 90 ? 8.854 -10.839 -8.606 1.00 93.94 90 LEU A O 1
ATOM 776 N N . GLY A 1 91 ? 9.545 -9.172 -9.948 1.00 91.44 91 GLY A N 1
ATOM 777 C CA . GLY A 1 91 ? 8.731 -8.124 -9.337 1.00 91.44 91 GLY A CA 1
ATOM 778 C C . GLY A 1 91 ? 7.234 -8.424 -9.407 1.00 91.44 91 GLY A C 1
ATOM 779 O O . GLY A 1 91 ? 6.550 -8.304 -8.396 1.00 91.44 91 GLY A O 1
ATOM 780 N N . ILE A 1 92 ? 6.731 -8.890 -10.556 1.00 93.44 92 ILE A N 1
ATOM 781 C CA . ILE A 1 92 ? 5.326 -9.311 -10.713 1.00 93.44 92 ILE A CA 1
ATOM 782 C C . ILE A 1 92 ? 4.986 -10.461 -9.761 1.00 93.44 92 ILE A C 1
ATOM 784 O O . ILE A 1 92 ? 3.922 -10.451 -9.147 1.00 93.44 92 ILE A O 1
ATOM 788 N N . ILE A 1 93 ? 5.874 -11.451 -9.629 1.00 94.81 93 ILE A N 1
ATOM 789 C CA . ILE A 1 93 ? 5.654 -12.608 -8.751 1.00 94.81 93 ILE A CA 1
ATOM 790 C C . ILE A 1 93 ? 5.607 -12.166 -7.288 1.00 94.81 93 ILE A C 1
ATOM 792 O O . ILE A 1 93 ? 4.665 -12.516 -6.580 1.00 94.81 93 ILE A O 1
ATOM 796 N N . ILE A 1 94 ? 6.588 -11.375 -6.844 1.00 93.12 94 ILE A N 1
ATOM 797 C CA . ILE A 1 94 ? 6.646 -10.857 -5.470 1.00 93.12 94 ILE A CA 1
ATOM 798 C C . ILE A 1 94 ? 5.408 -10.005 -5.178 1.00 93.12 94 ILE A C 1
ATOM 800 O O . ILE A 1 94 ? 4.726 -10.238 -4.181 1.00 93.12 94 ILE A O 1
ATOM 804 N N . TRP A 1 95 ? 5.065 -9.084 -6.084 1.00 93.50 95 TRP A N 1
ATOM 805 C CA . TRP A 1 95 ? 3.860 -8.265 -5.977 1.00 93.50 95 TRP A CA 1
ATOM 806 C C . TRP A 1 95 ? 2.595 -9.124 -5.902 1.00 93.50 95 TRP A C 1
ATOM 808 O O . TRP A 1 95 ? 1.730 -8.876 -5.069 1.00 93.50 95 TRP A O 1
ATOM 818 N N . GLY A 1 96 ? 2.490 -10.164 -6.733 1.00 94.19 96 GLY A N 1
ATOM 819 C CA . GLY A 1 96 ? 1.339 -11.064 -6.754 1.00 94.19 96 GLY A CA 1
ATOM 820 C C . GLY A 1 96 ? 1.183 -11.846 -5.452 1.00 94.19 96 GLY A C 1
ATOM 821 O O . GLY A 1 96 ? 0.072 -11.962 -4.939 1.00 94.19 96 GLY A O 1
ATOM 822 N N . ILE A 1 97 ? 2.288 -12.333 -4.882 1.00 92.38 97 ILE A N 1
ATOM 823 C CA . ILE A 1 97 ? 2.288 -12.989 -3.570 1.00 92.38 97 ILE A CA 1
ATOM 824 C C . ILE A 1 97 ? 1.806 -12.004 -2.503 1.00 92.38 97 ILE A C 1
ATOM 826 O O . ILE A 1 97 ? 0.849 -12.317 -1.794 1.00 92.38 97 ILE A O 1
ATOM 830 N N . GLY A 1 98 ? 2.395 -10.806 -2.431 1.00 91.19 98 GLY A N 1
ATOM 831 C CA . GLY A 1 98 ? 1.982 -9.781 -1.469 1.00 91.19 98 GLY A CA 1
ATOM 832 C C . GLY A 1 98 ? 0.498 -9.435 -1.602 1.00 91.19 98 GLY A C 1
ATOM 833 O O . GLY A 1 98 ? -0.258 -9.512 -0.633 1.00 91.19 98 GLY A O 1
ATOM 834 N N . PHE A 1 99 ? 0.036 -9.206 -2.833 1.00 91.88 99 PHE A N 1
ATOM 835 C CA . PHE A 1 99 ? -1.361 -8.904 -3.127 1.00 91.88 99 PHE A CA 1
ATOM 836 C C . PHE A 1 99 ? -2.320 -10.025 -2.696 1.00 91.88 99 PHE A C 1
ATOM 838 O O . PHE A 1 99 ? -3.384 -9.731 -2.152 1.00 91.88 99 PHE A O 1
ATOM 845 N N . ILE A 1 100 ? -1.966 -11.300 -2.902 1.00 91.69 100 ILE A N 1
ATOM 846 C CA . ILE A 1 100 ? -2.781 -12.451 -2.473 1.00 91.69 100 ILE A CA 1
ATOM 847 C C . ILE A 1 100 ? -2.847 -12.540 -0.947 1.00 91.69 100 ILE A C 1
ATOM 849 O O . ILE A 1 100 ? -3.925 -12.780 -0.400 1.00 91.69 100 ILE A O 1
ATOM 853 N N . PHE A 1 101 ? -1.721 -12.355 -0.258 1.00 90.19 101 PHE A N 1
ATOM 854 C CA . PHE A 1 101 ? -1.676 -12.389 1.203 1.00 90.19 101 PHE A CA 1
ATOM 855 C C . PHE A 1 101 ? -2.501 -11.259 1.821 1.00 90.19 101 PHE A C 1
ATOM 857 O O . PHE A 1 101 ? -3.288 -11.497 2.740 1.00 90.19 101 PHE A O 1
ATOM 864 N N . GLU A 1 102 ? -2.386 -10.059 1.258 1.00 89.25 102 GLU A N 1
ATOM 865 C CA . GLU A 1 102 ? -3.112 -8.876 1.699 1.00 89.25 102 GLU A CA 1
ATOM 866 C C . GLU A 1 102 ? -4.614 -8.986 1.403 1.00 89.25 102 GLU A C 1
ATOM 868 O O . GLU A 1 102 ? -5.432 -9.071 2.322 1.00 89.25 102 GLU A O 1
ATOM 873 N N . ALA A 1 103 ? -4.992 -9.099 0.125 1.00 88.88 103 ALA A N 1
ATOM 874 C CA . ALA A 1 103 ? -6.393 -9.155 -0.287 1.00 88.88 103 ALA A CA 1
ATOM 875 C C . ALA A 1 103 ? -7.103 -10.419 0.225 1.00 88.88 103 ALA A C 1
ATOM 877 O O . ALA A 1 103 ? -8.252 -10.360 0.669 1.00 88.88 103 ALA A O 1
ATOM 878 N N . GLY A 1 104 ? -6.423 -11.568 0.186 1.00 89.38 104 GLY A N 1
ATOM 879 C CA . GLY A 1 104 ? -6.951 -12.830 0.692 1.00 89.38 104 GLY A CA 1
ATOM 880 C C . GLY A 1 104 ? -7.096 -12.822 2.213 1.00 89.38 104 GLY A C 1
ATOM 881 O O . GLY A 1 104 ? -8.114 -13.288 2.730 1.00 89.38 104 GLY A O 1
ATOM 882 N N . GLY A 1 105 ? -6.118 -12.265 2.932 1.00 89.44 105 GLY A N 1
ATOM 883 C CA . GLY A 1 105 ? -6.145 -12.143 4.388 1.00 89.44 105 GLY A CA 1
ATOM 884 C C . GLY A 1 105 ? -7.296 -11.259 4.863 1.00 89.44 105 GLY A C 1
ATOM 885 O O . GLY A 1 105 ? -8.070 -11.677 5.731 1.00 89.44 105 GLY A O 1
ATOM 886 N N . ASP A 1 106 ? -7.459 -10.090 4.241 1.00 89.81 106 ASP A N 1
ATOM 887 C CA . ASP A 1 106 ? -8.545 -9.151 4.532 1.00 89.81 106 ASP A CA 1
ATOM 888 C C . ASP A 1 106 ? -9.922 -9.731 4.191 1.00 89.81 106 ASP A C 1
ATOM 890 O O . ASP A 1 106 ? -10.868 -9.590 4.973 1.00 89.81 106 ASP A O 1
ATOM 894 N N . TRP A 1 107 ? -10.051 -10.430 3.058 1.00 89.06 107 TRP A N 1
ATOM 895 C CA . TRP A 1 107 ? -11.301 -11.088 2.677 1.00 89.06 107 TRP A CA 1
ATOM 896 C C . TRP A 1 107 ? -11.690 -12.198 3.662 1.00 89.06 107 TRP A C 1
ATOM 898 O O . TRP A 1 107 ? -12.838 -12.246 4.116 1.00 89.06 107 TRP A O 1
ATOM 908 N N . GLN A 1 108 ? -10.737 -13.057 4.046 1.00 91.19 108 GLN A N 1
ATOM 909 C CA . GLN A 1 108 ? -10.963 -14.113 5.040 1.00 91.19 108 GLN A CA 1
ATOM 910 C C . GLN A 1 108 ? -11.402 -13.523 6.383 1.00 91.19 108 GLN A C 1
ATOM 912 O O . GLN A 1 108 ? -12.361 -14.009 6.986 1.00 91.19 108 GLN A O 1
ATOM 917 N N . LEU A 1 109 ? -10.750 -12.444 6.825 1.00 89.62 109 LEU A N 1
ATOM 918 C CA . LEU A 1 109 ? -11.083 -11.771 8.077 1.00 89.62 109 LEU A CA 1
ATOM 919 C C . LEU A 1 109 ? -12.462 -11.111 8.034 1.00 89.62 109 LEU A C 1
ATOM 921 O O . LEU A 1 109 ? -13.234 -11.250 8.984 1.00 89.62 109 LEU A O 1
ATOM 925 N N . SER A 1 110 ? -12.783 -10.414 6.943 1.00 88.06 110 SER A N 1
ATOM 926 C CA . SER A 1 110 ? -14.079 -9.757 6.763 1.00 88.06 110 SER A CA 1
ATOM 927 C C . SER A 1 110 ? -15.220 -10.778 6.783 1.00 88.06 110 SER A C 1
ATOM 929 O O . SER A 1 110 ? -16.167 -10.641 7.559 1.00 88.06 110 SER A O 1
ATOM 931 N N . ARG A 1 111 ? -15.077 -11.883 6.037 1.00 89.94 111 ARG A N 1
ATOM 932 C CA . ARG A 1 111 ? -16.056 -12.978 6.028 1.00 89.94 111 ARG A CA 1
ATOM 933 C C . ARG A 1 111 ? -16.193 -13.653 7.392 1.00 89.94 111 ARG A C 1
ATOM 935 O O . ARG A 1 111 ? -17.306 -13.975 7.800 1.00 89.94 111 ARG A O 1
ATOM 942 N N . PHE A 1 112 ? -15.086 -13.861 8.105 1.00 91.19 112 PHE A N 1
ATOM 943 C CA . PHE A 1 112 ? -15.110 -14.455 9.441 1.00 91.19 112 PHE A CA 1
ATOM 944 C C . PHE A 1 112 ? -15.861 -13.571 10.442 1.00 91.19 112 PHE A C 1
ATOM 946 O O . PHE A 1 112 ? -16.702 -14.080 11.179 1.00 91.19 112 PHE A O 1
ATOM 953 N N . ARG A 1 113 ? -15.604 -12.255 10.432 1.00 87.94 113 ARG A N 1
ATOM 954 C CA . ARG A 1 113 ? -16.259 -11.275 11.317 1.00 87.94 113 ARG A CA 1
ATOM 955 C C . ARG A 1 113 ? -17.734 -11.047 10.993 1.00 87.94 113 ARG A C 1
ATOM 957 O O . ARG A 1 113 ? -18.491 -10.706 11.896 1.00 87.94 113 ARG A O 1
ATOM 964 N N . ALA A 1 114 ? -18.138 -11.231 9.738 1.00 88.69 114 ALA A N 1
ATOM 965 C CA . ALA A 1 114 ? -19.530 -11.087 9.320 1.00 88.69 114 ALA A CA 1
ATOM 966 C C . ALA A 1 114 ? -20.456 -12.162 9.918 1.00 88.69 114 ALA A C 1
ATOM 968 O O . ALA A 1 114 ? -21.658 -11.930 10.013 1.00 88.69 114 ALA A O 1
ATOM 969 N N . ASN A 1 115 ? -19.922 -13.317 10.338 1.00 90.44 115 ASN A N 1
ATOM 970 C CA . ASN A 1 115 ? -20.706 -14.348 11.015 1.00 90.44 115 ASN A CA 1
ATOM 971 C C . ASN A 1 115 ? -20.771 -14.075 12.538 1.00 90.44 115 ASN A C 1
ATOM 973 O O . ASN A 1 115 ? -19.735 -14.141 13.208 1.00 90.44 115 ASN A O 1
ATOM 977 N N . PRO A 1 116 ? -21.963 -13.824 13.118 1.00 89.00 116 PRO A N 1
ATOM 978 C CA . PRO A 1 116 ? -22.126 -13.599 14.555 1.00 89.00 116 PRO A CA 1
ATOM 979 C C . PRO A 1 116 ? -21.631 -14.756 15.435 1.00 89.00 116 PRO A C 1
ATOM 981 O O . PRO A 1 116 ? -21.140 -14.501 16.535 1.00 89.00 116 PRO A O 1
ATOM 984 N N . ASP A 1 117 ? -21.681 -15.997 14.944 1.00 90.81 117 ASP A N 1
ATOM 985 C CA . ASP A 1 117 ? -21.239 -17.196 15.676 1.00 90.81 117 ASP A CA 1
ATOM 986 C C . ASP A 1 117 ? -19.722 -17.239 15.895 1.00 90.81 117 ASP A C 1
ATOM 988 O O . ASP A 1 117 ? -19.211 -18.044 16.683 1.00 90.81 117 ASP A O 1
ATOM 992 N N . ASN A 1 118 ? -18.983 -16.385 15.185 1.00 91.12 118 ASN A N 1
ATOM 993 C CA . ASN A 1 118 ? -17.537 -16.253 15.298 1.00 91.12 118 ASN A CA 1
ATOM 994 C C . ASN A 1 118 ? -17.106 -15.196 16.322 1.00 91.12 118 ASN A C 1
ATOM 996 O O . ASN A 1 118 ? -15.905 -15.008 16.534 1.00 91.12 118 ASN A O 1
ATOM 1000 N N . LYS A 1 119 ? -18.045 -14.511 16.989 1.00 85.25 119 LYS A N 1
ATOM 1001 C CA . LYS A 1 119 ? -17.708 -13.555 18.053 1.00 85.25 119 LYS A CA 1
ATOM 1002 C C . LYS A 1 119 ? -16.903 -14.248 19.158 1.00 85.25 119 LYS A C 1
ATOM 1004 O O . LYS A 1 119 ? -17.305 -15.278 19.687 1.00 85.25 119 LYS A O 1
ATOM 1009 N N . GLY A 1 120 ? -15.744 -13.674 19.486 1.00 86.31 120 GLY A N 1
ATOM 1010 C CA . GLY A 1 120 ? -14.818 -14.211 20.490 1.00 86.31 120 GLY A CA 1
ATOM 1011 C C . GLY A 1 120 ? -13.954 -15.389 20.022 1.00 86.31 120 GLY A C 1
ATOM 1012 O O . GLY A 1 120 ? -13.115 -15.853 20.790 1.00 86.31 120 GLY A O 1
ATOM 1013 N N . LYS A 1 121 ? -14.108 -15.861 18.778 1.00 89.38 121 LYS A N 1
ATOM 1014 C CA . LYS A 1 121 ? -13.282 -16.934 18.206 1.00 89.38 121 LYS A CA 1
ATOM 1015 C C . LYS A 1 121 ? -12.107 -16.361 17.414 1.00 89.38 121 LYS A C 1
ATOM 1017 O O . LYS A 1 121 ? -12.172 -15.253 16.883 1.00 89.38 121 LYS A O 1
ATOM 1022 N N . LEU A 1 122 ? -11.033 -17.142 17.315 1.00 88.00 122 LEU A N 1
ATOM 1023 C CA . LEU A 1 122 ? -9.859 -16.809 16.510 1.00 88.00 122 LEU A CA 1
ATOM 1024 C C . LEU A 1 122 ? -9.968 -17.447 15.125 1.00 88.00 122 LEU A C 1
ATOM 1026 O O . LEU A 1 122 ? -10.271 -18.633 15.002 1.00 88.00 122 LEU A O 1
ATOM 1030 N N . LEU A 1 123 ? -9.679 -16.664 14.088 1.00 89.06 123 LEU A N 1
ATOM 1031 C CA . LEU A 1 123 ? -9.533 -17.172 12.730 1.00 89.06 123 LEU A CA 1
ATOM 1032 C C . LEU A 1 123 ? -8.179 -17.884 12.613 1.00 89.06 123 LEU A C 1
ATOM 1034 O O . LEU A 1 123 ? -7.137 -17.242 12.681 1.00 89.06 123 LEU A O 1
ATOM 1038 N N . ASN A 1 124 ? -8.197 -19.207 12.452 1.00 89.44 124 ASN A N 1
ATOM 1039 C CA . ASN A 1 124 ? -7.000 -20.058 12.388 1.00 89.44 124 ASN A CA 1
ATOM 1040 C C . ASN A 1 124 ? -6.924 -20.906 11.102 1.00 89.44 124 ASN A C 1
ATOM 1042 O O . ASN A 1 124 ? -6.154 -21.862 11.018 1.00 89.44 124 ASN A O 1
ATOM 1046 N N . THR A 1 125 ? -7.727 -20.562 10.094 1.00 86.88 125 THR A N 1
ATOM 1047 C CA . THR A 1 125 ? -7.822 -21.263 8.805 1.00 86.88 125 THR A CA 1
ATOM 1048 C C . THR A 1 125 ? -7.326 -20.387 7.657 1.00 86.88 125 THR A C 1
ATOM 1050 O O . THR A 1 125 ? -7.343 -19.161 7.752 1.00 86.88 125 THR A O 1
ATOM 1053 N N . GLY A 1 126 ? -6.943 -20.996 6.532 1.00 88.94 126 GLY A N 1
ATOM 1054 C CA . GLY A 1 126 ? -6.472 -20.253 5.361 1.00 88.94 126 GLY A CA 1
ATOM 1055 C C . GLY A 1 126 ? -5.113 -19.595 5.605 1.00 88.94 126 GLY A C 1
ATOM 1056 O O . GLY A 1 126 ? -4.218 -20.222 6.170 1.00 88.94 126 GLY A O 1
ATOM 1057 N N . LEU A 1 127 ? -4.959 -18.331 5.204 1.00 86.50 127 LEU A N 1
ATOM 1058 C CA . LEU A 1 127 ? -3.700 -17.587 5.350 1.00 86.50 127 LEU A CA 1
ATOM 1059 C C . LEU A 1 127 ? -3.365 -17.312 6.824 1.00 86.50 127 LEU A C 1
ATOM 1061 O O . LEU A 1 127 ? -2.199 -17.309 7.217 1.00 86.50 127 LEU A O 1
ATOM 1065 N N . TRP A 1 128 ? -4.398 -17.184 7.659 1.00 89.06 128 TRP A N 1
ATOM 1066 C CA . TRP A 1 128 ? -4.295 -16.946 9.101 1.00 89.06 128 TRP A CA 1
ATOM 1067 C C . TRP A 1 128 ? -3.729 -18.135 9.890 1.00 89.06 128 TRP A C 1
ATOM 1069 O O . TRP A 1 128 ? -3.363 -17.989 11.053 1.00 89.06 128 TRP A O 1
ATOM 1079 N N . ARG A 1 129 ? -3.618 -19.317 9.268 1.00 89.06 129 ARG A N 1
ATOM 1080 C CA . ARG A 1 129 ? -2.912 -20.462 9.859 1.00 89.06 129 ARG A CA 1
ATOM 1081 C C . ARG A 1 129 ? -1.393 -20.270 9.852 1.00 89.06 129 ARG A C 1
ATOM 1083 O O . ARG A 1 129 ? -0.713 -20.781 10.736 1.00 89.06 129 ARG A O 1
ATOM 1090 N N . TYR A 1 130 ? -0.865 -19.583 8.839 1.00 85.50 130 TYR A N 1
ATOM 1091 C CA . TYR A 1 130 ? 0.578 -19.459 8.612 1.00 85.50 130 TYR A CA 1
ATOM 1092 C C . TYR A 1 130 ? 1.184 -18.252 9.326 1.00 85.50 130 TYR A C 1
ATOM 1094 O O . TYR A 1 130 ? 2.349 -18.276 9.708 1.00 85.50 130 TYR A O 1
ATOM 1102 N N . THR A 1 131 ? 0.397 -17.197 9.533 1.00 83.75 131 THR A N 1
ATOM 1103 C CA . THR A 1 131 ? 0.825 -15.998 10.253 1.00 83.75 131 THR A CA 1
ATOM 1104 C C . THR A 1 131 ? -0.357 -15.357 10.970 1.00 83.75 131 THR A C 1
ATOM 1106 O O . THR A 1 131 ? -1.496 -15.433 10.516 1.00 83.75 131 THR A O 1
ATOM 1109 N N . ARG A 1 132 ? -0.073 -14.693 12.097 1.00 83.81 132 ARG A N 1
ATOM 1110 C CA . ARG A 1 132 ? -1.068 -13.940 12.879 1.00 83.81 132 ARG A CA 1
ATOM 1111 C C . ARG A 1 132 ? -1.607 -12.718 12.134 1.00 83.81 132 ARG A 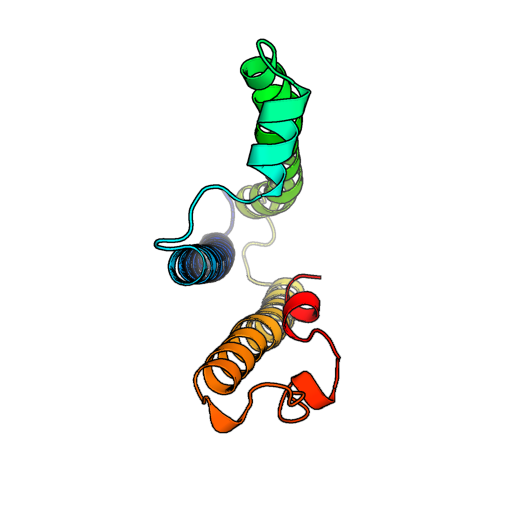C 1
ATOM 1113 O O . ARG A 1 132 ? -2.663 -12.216 12.496 1.00 83.81 132 ARG A O 1
ATOM 1120 N N . HIS A 1 133 ? -0.871 -12.242 11.133 1.00 84.06 133 HIS A N 1
ATOM 1121 C CA . HIS A 1 133 ? -1.148 -11.008 10.406 1.00 84.06 133 HIS A CA 1
ATOM 1122 C C . HIS A 1 133 ? -0.824 -11.185 8.912 1.00 84.06 133 HIS A C 1
ATOM 1124 O O . HIS A 1 133 ? 0.126 -10.581 8.414 1.00 84.06 133 HIS A O 1
ATOM 1130 N N . PRO A 1 134 ? -1.568 -12.044 8.185 1.00 82.38 134 PRO A N 1
ATOM 1131 C CA . PRO A 1 134 ? -1.294 -12.318 6.773 1.00 82.38 134 PRO A CA 1
ATOM 1132 C C . PRO A 1 134 ? -1.466 -11.081 5.902 1.00 82.38 134 PRO A C 1
ATOM 1134 O O . PRO A 1 134 ? -0.762 -10.935 4.912 1.00 82.38 134 PRO A O 1
ATOM 1137 N N . ASN A 1 135 ? -2.344 -10.167 6.308 1.00 82.38 135 ASN A N 1
ATOM 1138 C CA . ASN A 1 135 ? -2.534 -8.915 5.604 1.00 82.38 135 ASN A CA 1
ATOM 1139 C C . ASN A 1 135 ? -1.330 -7.969 5.718 1.00 82.38 135 ASN A C 1
ATOM 1141 O O . ASN A 1 135 ? -0.901 -7.429 4.710 1.00 82.38 135 ASN A O 1
ATOM 1145 N N . TYR A 1 136 ? -0.712 -7.855 6.896 1.00 76.69 136 TYR A N 1
ATOM 1146 C CA . TYR A 1 136 ? 0.521 -7.073 7.062 1.00 76.69 136 TYR A CA 1
ATOM 1147 C C . TYR A 1 136 ? 1.725 -7.695 6.352 1.00 76.69 136 TYR A C 1
ATOM 1149 O O . TYR A 1 136 ? 2.640 -6.980 5.974 1.00 76.69 136 TYR A O 1
ATOM 1157 N N . PHE A 1 137 ? 1.739 -9.019 6.173 1.00 73.12 137 PHE A N 1
ATOM 1158 C CA . PHE A 1 137 ? 2.808 -9.688 5.430 1.00 73.12 137 PHE A CA 1
ATOM 1159 C C . PHE A 1 137 ? 2.815 -9.299 3.948 1.00 73.12 137 PHE A C 1
ATOM 1161 O O . PHE A 1 137 ? 3.878 -9.236 3.351 1.00 73.12 137 PHE A O 1
ATOM 1168 N N . GLY A 1 138 ? 1.645 -9.041 3.357 1.00 65.56 138 GLY A N 1
ATOM 1169 C CA . GLY A 1 138 ? 1.567 -8.568 1.976 1.00 65.56 138 GLY A CA 1
ATOM 1170 C C . GLY A 1 138 ? 1.916 -7.088 1.790 1.00 65.56 138 GLY A C 1
ATOM 1171 O O . GLY A 1 138 ? 2.189 -6.683 0.665 1.00 65.56 138 GLY A O 1
ATOM 1172 N N . ASP A 1 139 ? 1.910 -6.315 2.878 1.00 64.50 139 ASP A N 1
ATOM 1173 C CA . ASP A 1 139 ? 2.209 -4.875 2.913 1.00 64.50 139 ASP A CA 1
ATOM 1174 C C . ASP A 1 139 ? 3.695 -4.585 3.238 1.00 64.50 139 ASP A C 1
ATOM 1176 O O . ASP A 1 139 ? 4.134 -3.437 3.168 1.00 64.50 139 ASP A O 1
ATOM 1180 N N . ALA A 1 140 ? 4.466 -5.616 3.616 1.00 55.94 140 ALA A N 1
ATOM 1181 C CA . ALA A 1 140 ? 5.880 -5.545 4.010 1.00 55.94 140 ALA A CA 1
ATOM 1182 C C . ALA A 1 140 ? 6.824 -5.968 2.875 1.00 55.94 140 ALA A C 1
ATOM 1184 O O . ALA A 1 140 ? 7.884 -5.316 2.737 1.00 55.94 140 ALA A O 1
#

Sequence (140 aa):
EGFIIRKLLIASLTTIWGLRLSFHILLRNWGHGEDFRYQKWRQESGRNWWWYSFFKVFALQGLLMWIISIPLLAAQYSPTPSSLIWLDYLGIIIWGIGFIFEAGGDWQLSRFRANPDNKGKLLNTGLWRYTRHPNYFGDA

Foldseek 3Di:
DAAPVLLCLLVVLCCVVVVVVVVLCCVVCPPPDDDPVLVVCCVVCPPCSVVCCCVVPVVVVVVVCVVVCVVVVCNNPDRPDNDDDPVSVVVVVLLVQLCCLQVVVSVQVVVLVVDPVNVPHDDCDDSCVVDVCSNVVSVD

Secondary structure (DSSP, 8-state):
---HHHHHHHHHHHHHHHHHHHHHHHHHHTT--S-HHHHHHHHHHGGGHHHHHIIIIIIHHHHHHHHHHHHHHHHHH----SS--HHHHHHHHHHHHHHHHHHHHHHHHHHHHHSGGGTT----SGGGGT-S-HHHHHH-

Radius of gyration: 19.69 Å; chains: 1; bounding box: 39×48×47 Å

pLDDT: mean 87.3, std 6.37, range [55.94, 94.94]